Protein AF-A0A947K0K5-F1 (afdb_monomer_lite)

Sequence (86 aa):
MLRPIWPEDWPGIYEAINDEGVVRNLARAPWPYTPEDARAFASSGAAPGTARFLVTLPGEPGAPITGCVGLDPCAGGHELGYWIAR

Secondary structure (DSSP, 8-state):
-EE---GGGHHHHHHHH--HHHHTT-SS--SS--HHHHHHHHHS---TT-EEEEEE-TTSTT--EEEEEEEEEETTEEEEEEEE--

Radius of gyration: 12.6 Å; chains: 1; bounding box: 30×30×35 Å

pLDDT: mean 91.8, std 4.43, range [76.94, 96.94]

Structure (mmCIF, N/CA/C/O backbone):
data_AF-A0A947K0K5-F1
#
_entry.id   AF-A0A947K0K5-F1
#
loop_
_atom_site.group_PDB
_atom_site.id
_atom_site.type_symbol
_atom_site.label_atom_id
_atom_site.label_alt_id
_atom_site.label_comp_id
_atom_site.label_asym_id
_atom_site.label_entity_id
_atom_site.label_seq_id
_atom_site.pdbx_PDB_ins_code
_atom_site.Cartn_x
_atom_site.Cartn_y
_atom_site.Cartn_z
_atom_site.occupancy
_atom_site.B_iso_or_equiv
_atom_site.auth_seq_id
_atom_site.auth_comp_id
_atom_site.auth_asym_id
_atom_site.auth_atom_id
_atom_site.pdbx_PDB_model_num
ATOM 1 N N . MET A 1 1 ? -2.545 14.125 0.595 1.00 92.62 1 MET A N 1
ATOM 2 C CA . MET A 1 1 ? -1.077 14.313 0.624 1.00 92.62 1 MET A CA 1
ATOM 3 C C . MET A 1 1 ? -0.422 12.998 0.228 1.00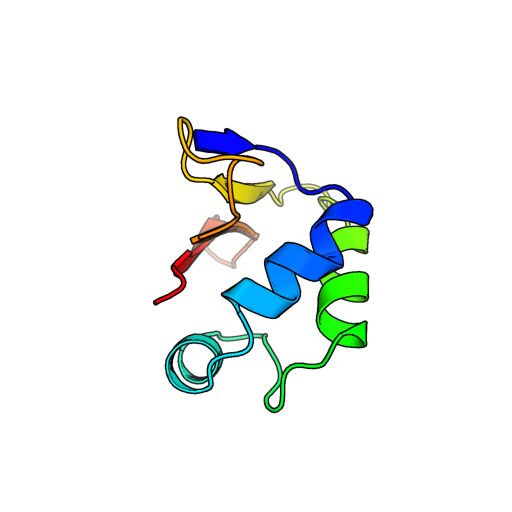 92.62 1 MET A C 1
ATOM 5 O O . MET A 1 1 ? -1.018 11.959 0.479 1.00 92.62 1 MET A O 1
ATOM 9 N N . LEU A 1 2 ? 0.753 13.039 -0.407 1.00 94.62 2 LEU A N 1
ATOM 10 C CA . LEU A 1 2 ? 1.567 11.847 -0.659 1.00 94.62 2 LEU A CA 1
ATOM 11 C C . LEU A 1 2 ? 2.691 11.770 0.369 1.00 94.62 2 LEU A C 1
ATOM 13 O O . LEU A 1 2 ? 3.354 12.778 0.623 1.00 94.62 2 LEU A O 1
ATOM 17 N N . ARG A 1 3 ? 2.909 10.588 0.947 1.00 94.62 3 ARG A N 1
ATOM 18 C CA . ARG A 1 3 ? 4.025 10.343 1.868 1.00 94.62 3 ARG A CA 1
ATOM 19 C C . ARG A 1 3 ? 4.610 8.938 1.705 1.00 94.62 3 ARG A C 1
ATOM 21 O O . ARG A 1 3 ? 3.903 8.059 1.208 1.00 94.62 3 ARG A O 1
ATOM 28 N N . PRO A 1 4 ? 5.873 8.715 2.108 1.00 94.12 4 PRO A N 1
ATOM 29 C CA . PRO A 1 4 ? 6.454 7.377 2.158 1.00 94.12 4 PRO A CA 1
ATOM 30 C C . PRO A 1 4 ? 5.628 6.414 3.022 1.00 94.12 4 PRO A C 1
ATOM 32 O O . PRO A 1 4 ? 4.882 6.844 3.907 1.00 94.12 4 PRO A O 1
ATOM 35 N N . ILE A 1 5 ? 5.788 5.121 2.744 1.00 95.00 5 ILE A N 1
ATOM 36 C CA . ILE A 1 5 ? 5.220 4.023 3.530 1.00 95.00 5 ILE A CA 1
ATOM 37 C C . ILE A 1 5 ? 6.204 3.663 4.651 1.00 95.00 5 ILE A C 1
ATOM 39 O O . ILE A 1 5 ? 7.394 3.488 4.381 1.00 95.00 5 ILE A O 1
ATOM 43 N N . TRP A 1 6 ? 5.707 3.514 5.877 1.00 94.12 6 TRP A N 1
ATOM 44 C CA . TRP A 1 6 ? 6.424 2.920 7.007 1.00 94.12 6 TRP A CA 1
ATOM 45 C C . TRP A 1 6 ? 5.799 1.575 7.398 1.00 94.12 6 TRP A C 1
ATOM 47 O O . TRP A 1 6 ? 4.601 1.379 7.180 1.00 94.12 6 TRP A O 1
ATOM 57 N N . PRO A 1 7 ? 6.566 0.647 8.002 1.00 95.69 7 PRO A N 1
ATOM 58 C CA . PRO A 1 7 ? 6.035 -0.633 8.469 1.00 95.69 7 PRO A CA 1
ATOM 59 C C . PRO A 1 7 ? 4.774 -0.498 9.333 1.00 95.69 7 PRO A C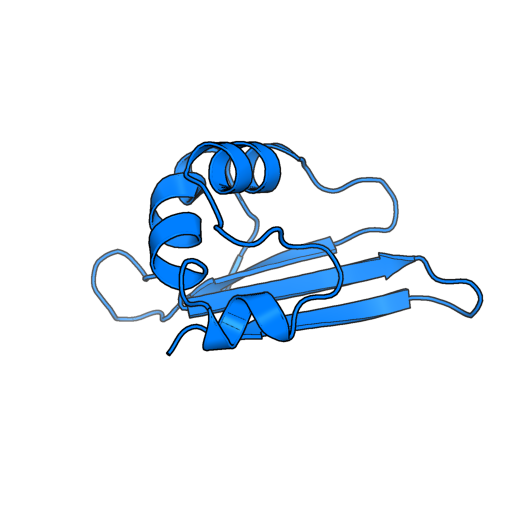 1
ATOM 61 O O . PRO A 1 7 ? 3.845 -1.285 9.192 1.00 95.69 7 PRO A O 1
ATOM 64 N N . GLU A 1 8 ? 4.708 0.524 10.184 1.00 95.81 8 GLU A N 1
ATOM 65 C CA . GLU A 1 8 ? 3.608 0.820 11.104 1.00 95.81 8 GLU A CA 1
ATOM 66 C C . GLU A 1 8 ? 2.305 1.238 10.408 1.00 95.81 8 GLU A C 1
ATOM 68 O O . GLU A 1 8 ? 1.253 1.220 11.041 1.00 95.81 8 GLU A O 1
ATOM 73 N N . ASP A 1 9 ? 2.344 1.559 9.112 1.00 95.50 9 ASP A N 1
ATOM 74 C CA . ASP A 1 9 ? 1.160 1.914 8.323 1.00 95.50 9 ASP A CA 1
ATOM 75 C C . ASP A 1 9 ? 0.289 0.704 7.964 1.00 95.50 9 ASP A C 1
ATOM 77 O O . ASP A 1 9 ? -0.833 0.876 7.480 1.00 95.50 9 ASP A O 1
ATOM 81 N N . TRP A 1 10 ? 0.777 -0.521 8.201 1.00 96.62 10 TRP A N 1
ATOM 82 C CA . TRP A 1 10 ? 0.075 -1.752 7.836 1.00 96.62 10 TRP A CA 1
ATOM 83 C C . TRP A 1 10 ? -1.400 -1.811 8.283 1.00 96.62 10 TRP A C 1
ATOM 85 O O . TRP A 1 10 ? -2.196 -2.309 7.483 1.00 96.62 10 TRP A O 1
ATOM 95 N N . PRO A 1 11 ? -1.823 -1.314 9.472 1.00 96.50 11 PRO A N 1
ATOM 96 C CA . PRO A 1 11 ? -3.227 -1.369 9.868 1.00 96.50 11 PRO A CA 1
ATOM 97 C C . PRO A 1 11 ? -4.095 -0.500 8.959 1.00 96.50 11 PRO A C 1
ATOM 99 O O . PRO A 1 11 ? -5.081 -0.987 8.419 1.00 96.50 11 PRO A O 1
ATOM 102 N N . GLY A 1 12 ? -3.686 0.748 8.710 1.00 95.75 12 GLY A N 1
ATOM 103 C CA . GLY A 1 12 ? -4.450 1.662 7.861 1.00 95.75 12 GLY A CA 1
ATOM 104 C C . GLY A 1 12 ? -4.427 1.254 6.385 1.00 95.75 12 GLY A C 1
ATOM 105 O O . GLY A 1 12 ? -5.405 1.462 5.677 1.00 95.75 12 GLY A O 1
ATOM 106 N N . ILE A 1 13 ? -3.348 0.613 5.918 1.00 95.88 13 ILE A N 1
ATOM 107 C CA . ILE A 1 13 ? -3.307 0.004 4.578 1.00 95.88 13 ILE A CA 1
ATOM 108 C C . ILE A 1 13 ? -4.321 -1.135 4.487 1.00 95.88 13 ILE A C 1
ATOM 110 O O . ILE A 1 13 ? -5.082 -1.180 3.525 1.00 95.88 13 ILE A O 1
ATOM 114 N N . TYR A 1 14 ? -4.337 -2.037 5.473 1.00 96.44 14 TYR A N 1
ATOM 115 C CA . TYR A 1 14 ? -5.281 -3.152 5.524 1.00 96.44 14 TYR A CA 1
ATOM 116 C C . TYR A 1 14 ? -6.730 -2.657 5.524 1.00 96.44 14 TYR A C 1
ATOM 118 O O . TYR A 1 14 ? -7.518 -3.106 4.698 1.00 96.44 14 TYR A O 1
ATOM 126 N N . GLU A 1 15 ? -7.064 -1.697 6.390 1.00 94.31 15 GLU A N 1
ATOM 127 C CA . GLU A 1 15 ? -8.408 -1.113 6.462 1.00 94.31 15 GLU A CA 1
ATOM 128 C C . GLU A 1 15 ? -8.838 -0.467 5.140 1.00 94.31 15 GLU A C 1
ATOM 130 O O . GLU A 1 15 ? -9.990 -0.599 4.739 1.00 94.31 15 GLU A O 1
ATOM 135 N N . ALA A 1 16 ? -7.911 0.189 4.440 1.00 94.38 16 ALA A N 1
ATOM 136 C CA . ALA A 1 16 ? -8.202 0.899 3.201 1.00 94.38 16 ALA A CA 1
ATOM 137 C C . ALA A 1 16 ? -8.312 -0.020 1.967 1.00 94.38 16 ALA A C 1
ATOM 139 O O . ALA A 1 16 ? -9.090 0.268 1.057 1.00 94.38 16 ALA A O 1
ATOM 140 N N . ILE A 1 17 ? -7.521 -1.099 1.901 1.00 93.81 17 ILE A N 1
ATOM 141 C CA . ILE A 1 17 ? -7.427 -1.962 0.712 1.00 93.81 17 ILE A CA 1
ATOM 142 C C . ILE A 1 17 ? -8.287 -3.227 0.797 1.00 93.81 17 ILE A C 1
ATOM 144 O O . ILE A 1 17 ? -8.563 -3.814 -0.243 1.00 93.81 17 ILE A O 1
ATOM 148 N N . ASN A 1 18 ? -8.706 -3.667 1.991 1.00 91.25 18 ASN A N 1
ATOM 149 C CA . ASN A 1 18 ? -9.458 -4.914 2.199 1.00 91.25 18 ASN A CA 1
ATOM 150 C C . ASN A 1 18 ? -10.939 -4.813 1.763 1.00 91.25 18 ASN A C 1
ATOM 152 O O . ASN A 1 18 ? -11.863 -5.136 2.508 1.00 91.25 18 ASN A O 1
ATOM 156 N N . ASP A 1 19 ? -11.156 -4.361 0.532 1.00 88.94 19 ASP A N 1
ATOM 157 C CA . ASP A 1 19 ? -12.429 -4.295 -0.177 1.00 88.94 19 ASP A CA 1
ATOM 158 C C . ASP A 1 19 ? -12.265 -5.045 -1.509 1.00 88.94 19 ASP A C 1
ATOM 160 O O . ASP A 1 19 ? -11.389 -4.724 -2.318 1.00 88.94 19 ASP A O 1
ATOM 164 N N . GLU A 1 20 ? -13.107 -6.053 -1.759 1.00 87.31 20 GLU A N 1
ATOM 165 C CA . GLU A 1 20 ? -13.040 -6.881 -2.975 1.00 87.31 20 GLU A CA 1
ATOM 166 C C . GLU A 1 20 ? -13.124 -6.036 -4.254 1.00 87.31 20 GLU A C 1
ATOM 168 O O . GLU A 1 20 ? -12.461 -6.318 -5.255 1.00 87.31 20 GLU A O 1
ATOM 173 N N . GLY A 1 21 ? -13.929 -4.971 -4.224 1.00 86.69 21 GLY A N 1
ATOM 174 C CA . GLY A 1 21 ? -14.109 -4.036 -5.322 1.00 86.69 21 GLY A CA 1
ATOM 175 C C . GLY A 1 21 ? -12.847 -3.242 -5.648 1.00 86.69 21 GLY A C 1
ATOM 176 O O . GLY A 1 21 ? -12.674 -2.866 -6.809 1.00 86.69 21 GLY A O 1
ATOM 177 N N . VAL A 1 22 ? -11.966 -3.027 -4.670 1.00 88.00 22 VAL A N 1
ATOM 178 C CA . VAL A 1 22 ? -10.636 -2.431 -4.858 1.00 88.00 22 VAL A CA 1
ATOM 179 C C . VAL A 1 22 ? -9.649 -3.495 -5.341 1.00 88.00 22 VAL A C 1
ATOM 181 O O . VAL A 1 22 ? -9.054 -3.337 -6.409 1.00 88.00 22 VAL A O 1
ATOM 184 N N . VAL A 1 23 ? -9.519 -4.606 -4.609 1.00 88.00 23 VAL A N 1
ATOM 185 C CA . VAL A 1 23 ? -8.501 -5.644 -4.854 1.00 88.00 23 VAL A CA 1
ATOM 186 C C . VAL A 1 23 ? -8.642 -6.292 -6.226 1.00 88.00 23 VAL A C 1
ATOM 188 O O . VAL A 1 23 ? -7.640 -6.497 -6.904 1.00 88.00 23 VAL A O 1
ATOM 191 N N . ARG A 1 24 ? -9.867 -6.551 -6.698 1.00 87.69 24 ARG A N 1
ATOM 192 C CA . ARG A 1 24 ? -10.097 -7.180 -8.013 1.00 87.69 24 ARG A CA 1
ATOM 193 C C . ARG A 1 24 ? -9.543 -6.383 -9.201 1.00 87.69 24 ARG A C 1
ATOM 195 O O . ARG A 1 24 ? -9.408 -6.932 -10.288 1.00 87.69 24 ARG A O 1
ATOM 202 N N . ASN A 1 25 ? -9.278 -5.088 -9.014 1.00 86.25 25 ASN A N 1
ATOM 203 C CA . ASN A 1 25 ? -8.707 -4.215 -10.039 1.00 86.25 25 ASN A CA 1
ATOM 204 C C . ASN A 1 25 ? -7.176 -4.104 -9.935 1.00 86.25 25 ASN A C 1
ATOM 206 O O . ASN A 1 25 ? -6.550 -3.449 -10.768 1.00 86.25 25 ASN A O 1
ATOM 210 N N . LEU A 1 26 ? -6.564 -4.715 -8.917 1.00 87.00 26 LEU A N 1
ATOM 211 C CA . LEU A 1 26 ? -5.129 -4.675 -8.684 1.00 87.00 26 LEU A CA 1
ATOM 212 C C . LEU A 1 26 ? -4.442 -5.879 -9.320 1.00 87.00 26 LEU A C 1
ATOM 214 O O . LEU A 1 26 ? -4.803 -7.024 -9.083 1.00 87.00 26 LEU A O 1
ATOM 218 N N . ALA A 1 27 ? -3.371 -5.622 -10.068 1.00 82.88 27 ALA A N 1
ATOM 219 C CA . ALA A 1 27 ? -2.635 -6.672 -10.770 1.00 82.88 27 ALA A CA 1
ATOM 220 C C . ALA A 1 27 ? -1.897 -7.660 -9.843 1.00 82.88 27 ALA A C 1
ATOM 222 O O . ALA A 1 27 ? -1.532 -8.747 -10.281 1.00 82.88 27 ALA A O 1
ATOM 223 N N . ARG A 1 28 ? -1.609 -7.271 -8.591 1.00 83.81 28 ARG A N 1
ATOM 224 C CA . ARG A 1 28 ? -0.715 -8.020 -7.682 1.00 83.81 28 ARG A CA 1
ATOM 225 C C . ARG A 1 28 ? -1.303 -8.321 -6.303 1.00 83.81 28 ARG A C 1
ATOM 227 O O . ARG A 1 28 ? -0.731 -9.138 -5.591 1.00 83.81 28 ARG A O 1
ATOM 234 N N . ALA A 1 29 ? -2.376 -7.643 -5.895 1.00 87.75 29 ALA A N 1
ATOM 235 C CA . ALA A 1 29 ? -2.928 -7.825 -4.557 1.00 87.75 29 ALA A CA 1
ATOM 236 C C . ALA A 1 29 ? -3.755 -9.124 -4.503 1.00 87.75 29 ALA A C 1
ATOM 238 O O . ALA A 1 29 ? -4.601 -9.326 -5.377 1.00 87.75 29 ALA A O 1
ATOM 239 N N . PRO A 1 30 ? -3.522 -10.009 -3.519 1.00 90.88 30 PRO A N 1
ATOM 240 C CA . PRO A 1 30 ? -4.294 -11.236 -3.383 1.00 90.88 30 PRO A CA 1
ATOM 241 C C . PRO A 1 30 ? -5.700 -10.949 -2.847 1.00 90.88 30 PRO A C 1
ATOM 243 O O . PRO A 1 30 ? -5.909 -9.997 -2.095 1.00 90.88 30 PRO A O 1
ATOM 246 N N . TRP A 1 31 ? -6.654 -11.813 -3.197 1.00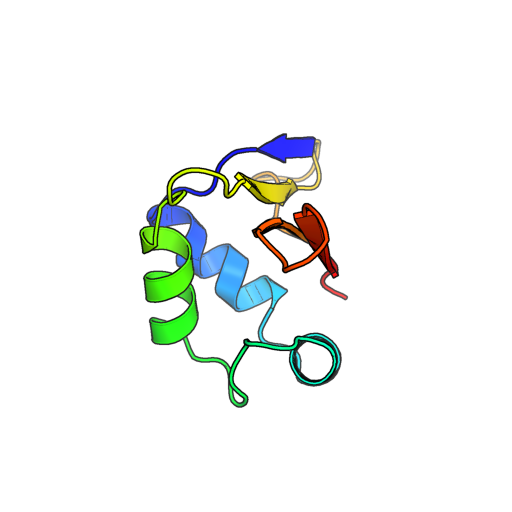 88.75 31 TRP A N 1
ATOM 247 C CA . TRP A 1 31 ? -7.964 -11.874 -2.553 1.00 88.75 31 TRP A CA 1
ATOM 248 C C . TRP A 1 31 ? -8.195 -13.277 -1.967 1.00 88.75 31 TRP A C 1
ATOM 250 O O . TRP A 1 31 ? -7.984 -14.256 -2.690 1.00 88.75 31 TRP A O 1
ATOM 260 N N . PRO A 1 32 ? -8.657 -13.409 -0.709 1.00 92.00 32 PRO A N 1
ATOM 261 C CA . PRO A 1 32 ? -8.865 -12.343 0.279 1.00 92.00 32 PRO A CA 1
ATOM 262 C C . PRO A 1 32 ? -7.551 -11.657 0.680 1.00 92.00 32 PRO A C 1
ATOM 264 O O . PRO A 1 32 ? -6.520 -12.317 0.782 1.00 92.00 32 PRO A O 1
ATOM 267 N N . TYR A 1 33 ? -7.596 -10.341 0.900 1.00 93.31 33 TYR A N 1
ATOM 268 C CA . TYR A 1 33 ? -6.427 -9.578 1.338 1.00 93.31 33 TYR A CA 1
ATOM 269 C C . TYR A 1 33 ? -6.290 -9.682 2.857 1.00 93.31 33 TYR A C 1
ATOM 271 O O . TYR A 1 33 ? -7.236 -9.394 3.588 1.00 93.31 33 TYR A O 1
ATOM 279 N N . THR A 1 34 ? -5.135 -10.114 3.357 1.00 95.88 34 THR A N 1
ATOM 280 C CA . THR A 1 34 ? -4.942 -10.406 4.784 1.00 95.88 34 THR A CA 1
ATOM 281 C C . THR A 1 34 ? -4.113 -9.330 5.500 1.00 95.88 34 THR A C 1
ATOM 283 O O . THR A 1 34 ? -3.386 -8.557 4.867 1.00 95.88 34 THR A O 1
ATOM 286 N N . PRO A 1 35 ? -4.147 -9.276 6.846 1.00 96.94 35 PRO A N 1
ATOM 287 C CA . PRO A 1 35 ? -3.236 -8.422 7.609 1.00 96.94 35 PRO A CA 1
ATOM 288 C C . PRO A 1 35 ? -1.752 -8.735 7.362 1.00 96.94 35 PRO A C 1
ATOM 290 O O . PRO A 1 35 ? -0.912 -7.842 7.472 1.00 96.94 35 PRO A O 1
ATOM 293 N N . GLU A 1 36 ? -1.409 -9.985 7.038 1.00 96.75 36 GLU A N 1
ATOM 294 C CA . GLU A 1 36 ? -0.039 -10.373 6.683 1.00 96.75 36 GLU A CA 1
ATOM 295 C C . GLU A 1 36 ? 0.384 -9.773 5.341 1.00 96.75 36 GLU A C 1
ATOM 297 O O . GLU A 1 36 ? 1.492 -9.241 5.252 1.00 96.75 36 GLU A O 1
ATOM 302 N N . ASP A 1 37 ? -0.514 -9.737 4.352 1.00 96.00 37 ASP A N 1
ATOM 303 C CA . ASP A 1 37 ? -0.263 -9.063 3.072 1.00 96.00 37 ASP A CA 1
ATOM 304 C C . ASP A 1 3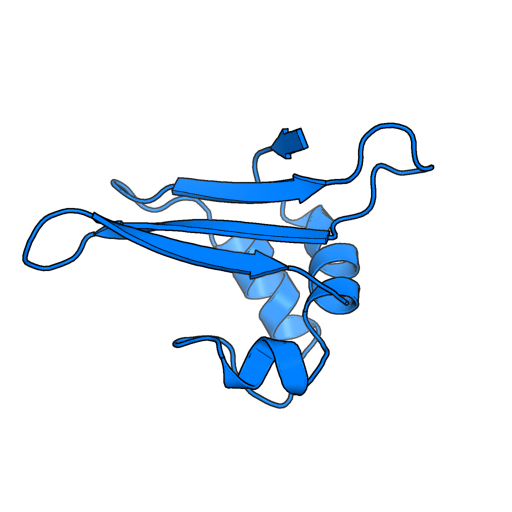7 ? -0.002 -7.567 3.280 1.00 96.00 37 ASP A C 1
ATOM 306 O O . ASP A 1 37 ? 0.953 -7.010 2.734 1.00 96.00 37 ASP A O 1
ATOM 310 N N . ALA A 1 38 ? -0.789 -6.914 4.144 1.00 95.94 38 ALA A N 1
ATOM 311 C CA . ALA A 1 38 ? -0.589 -5.509 4.493 1.00 95.94 38 ALA A CA 1
ATOM 312 C C . ALA A 1 38 ? 0.771 -5.251 5.157 1.00 95.94 38 ALA A C 1
ATOM 314 O O . ALA A 1 38 ? 1.459 -4.292 4.806 1.00 95.94 38 ALA A O 1
ATOM 315 N N . ARG A 1 39 ? 1.186 -6.114 6.095 1.00 96.81 39 ARG A N 1
ATOM 316 C CA . ARG A 1 39 ? 2.492 -6.012 6.771 1.00 96.81 39 ARG A CA 1
ATOM 317 C C . ARG A 1 39 ? 3.644 -6.240 5.807 1.00 96.81 39 ARG A C 1
ATOM 319 O O . ARG A 1 39 ? 4.625 -5.498 5.853 1.00 96.81 39 ARG A O 1
ATOM 326 N N . ALA A 1 40 ? 3.524 -7.241 4.938 1.00 95.19 40 ALA A N 1
ATOM 327 C CA . ALA A 1 40 ? 4.515 -7.533 3.912 1.00 95.19 40 ALA A CA 1
ATOM 328 C C . ALA A 1 40 ? 4.651 -6.352 2.943 1.00 95.19 40 ALA A C 1
ATOM 330 O O . ALA A 1 40 ? 5.764 -5.910 2.664 1.00 95.19 40 ALA A O 1
ATOM 331 N N . PHE A 1 41 ? 3.528 -5.779 2.504 1.00 93.44 41 PHE A N 1
ATOM 332 C CA . PHE A 1 41 ? 3.514 -4.600 1.647 1.00 93.44 41 PHE A CA 1
ATOM 333 C C . PHE A 1 41 ? 4.161 -3.385 2.327 1.00 93.44 41 PHE A C 1
ATOM 335 O O . PHE A 1 41 ? 5.081 -2.794 1.758 1.00 93.44 41 PHE A O 1
ATOM 342 N N . ALA A 1 42 ? 3.760 -3.060 3.561 1.00 95.12 42 ALA A N 1
ATOM 343 C CA . ALA A 1 42 ? 4.305 -1.936 4.329 1.00 95.12 42 ALA A CA 1
ATOM 344 C C . ALA A 1 42 ? 5.813 -2.068 4.607 1.00 95.12 42 ALA A C 1
ATOM 346 O O . ALA A 1 42 ? 6.537 -1.076 4.645 1.00 95.12 42 ALA A O 1
ATO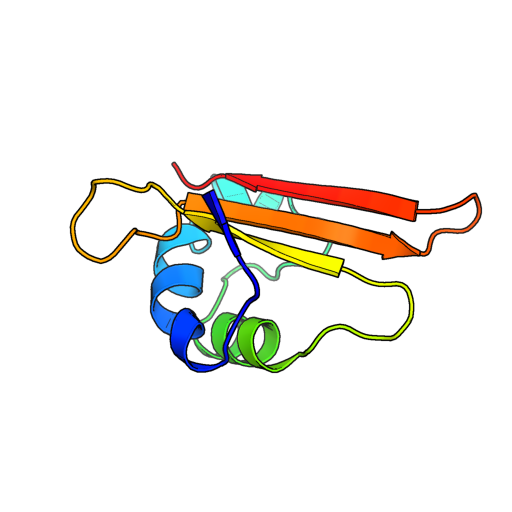M 347 N N . SER A 1 43 ? 6.293 -3.305 4.755 1.00 94.00 43 SER A N 1
ATOM 348 C CA . SER A 1 43 ? 7.699 -3.611 5.045 1.00 94.00 43 SER A CA 1
ATOM 349 C C . SER A 1 43 ? 8.558 -3.787 3.791 1.00 94.00 43 SER A C 1
ATOM 351 O O . SER A 1 43 ? 9.777 -3.898 3.904 1.00 94.00 43 SER A O 1
ATOM 353 N N . SER A 1 44 ? 7.956 -3.825 2.596 1.00 84.69 44 SER A N 1
ATOM 354 C CA . SER A 1 44 ? 8.655 -4.205 1.358 1.00 84.69 44 SER A CA 1
ATOM 355 C C . SER A 1 44 ? 9.734 -3.213 0.907 1.00 84.69 44 SER A C 1
ATOM 357 O O . SER A 1 44 ? 10.575 -3.571 0.083 1.00 84.69 44 SER A O 1
ATOM 359 N N . GLY A 1 45 ? 9.761 -2.000 1.471 1.00 76.94 45 GLY A N 1
ATOM 360 C CA . GLY A 1 45 ? 10.703 -0.950 1.093 1.00 76.94 45 GLY A CA 1
ATOM 361 C C . GLY A 1 45 ? 10.581 -0.534 -0.381 1.00 76.94 45 GLY 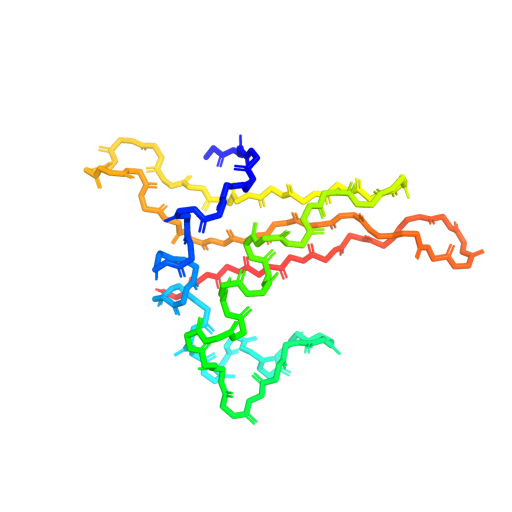A C 1
ATOM 362 O O . GLY A 1 45 ? 9.917 -1.169 -1.202 1.00 76.94 45 GLY A O 1
ATOM 363 N N . ALA A 1 46 ? 11.227 0.571 -0.749 1.00 78.56 46 ALA A N 1
ATOM 364 C CA . ALA A 1 46 ? 11.373 0.924 -2.159 1.00 78.56 46 ALA A CA 1
ATOM 365 C C . ALA A 1 46 ? 12.584 0.175 -2.733 1.00 78.56 46 ALA A C 1
ATOM 367 O O . ALA A 1 46 ? 13.725 0.446 -2.356 1.00 78.56 46 ALA A O 1
ATOM 368 N N . ALA A 1 47 ? 12.346 -0.765 -3.649 1.00 84.62 47 ALA A N 1
ATOM 369 C CA . ALA A 1 47 ? 13.416 -1.350 -4.450 1.00 84.62 47 ALA A CA 1
ATOM 370 C C . ALA A 1 47 ? 14.021 -0.283 -5.389 1.00 84.62 47 ALA A C 1
ATOM 372 O O . ALA A 1 47 ? 13.319 0.667 -5.762 1.00 84.62 47 ALA A O 1
ATOM 373 N N . PRO A 1 48 ? 15.290 -0.417 -5.819 1.00 86.75 48 PRO A N 1
ATOM 374 C CA . PRO A 1 48 ? 15.898 0.517 -6.762 1.00 86.75 48 PRO A CA 1
ATOM 375 C C . PRO A 1 48 ? 15.043 0.697 -8.024 1.00 86.75 48 PRO A C 1
ATOM 377 O O . PRO A 1 48 ? 14.610 -0.279 -8.632 1.00 86.75 48 PRO A O 1
ATOM 380 N N . GLY A 1 49 ? 14.787 1.949 -8.410 1.00 88.06 49 GLY A N 1
ATOM 381 C CA . GLY A 1 49 ? 13.953 2.272 -9.574 1.00 88.06 49 GLY A CA 1
ATOM 382 C C . GLY A 1 49 ? 12.443 2.126 -9.353 1.00 88.06 49 GLY A C 1
ATOM 383 O O . GLY A 1 49 ? 11.683 2.299 -10.303 1.00 88.06 49 GLY A O 1
ATOM 384 N N . THR A 1 50 ? 12.002 1.839 -8.123 1.00 91.31 50 THR A N 1
ATOM 385 C CA . THR A 1 50 ? 10.588 1.887 -7.727 1.00 91.31 50 THR A CA 1
ATOM 386 C C . THR A 1 50 ? 10.324 3.080 -6.816 1.00 91.31 50 THR A C 1
ATOM 388 O O . THR A 1 50 ? 11.213 3.540 -6.098 1.00 91.31 50 THR A O 1
ATOM 391 N N . ALA A 1 51 ? 9.089 3.568 -6.814 1.00 91.88 51 ALA A N 1
ATOM 392 C CA . ALA A 1 51 ? 8.626 4.538 -5.832 1.00 91.88 51 ALA A CA 1
ATOM 393 C C . ALA A 1 51 ? 7.207 4.178 -5.412 1.00 91.88 51 ALA A C 1
ATOM 395 O O . ALA A 1 51 ? 6.389 3.865 -6.267 1.00 91.88 51 ALA A O 1
ATOM 396 N N . ARG A 1 52 ? 6.898 4.214 -4.116 1.00 93.75 52 ARG A N 1
ATOM 397 C CA . ARG A 1 52 ? 5.542 3.974 -3.609 1.00 93.75 52 ARG A CA 1
ATOM 398 C C . ARG A 1 52 ? 5.211 4.979 -2.522 1.00 93.75 52 ARG A C 1
ATOM 400 O O . ARG A 1 52 ? 6.041 5.257 -1.659 1.00 93.75 52 ARG A O 1
ATOM 407 N N . PHE A 1 53 ? 4.000 5.514 -2.583 1.00 95.44 53 PHE A N 1
ATOM 408 C CA . PHE A 1 53 ? 3.514 6.535 -1.668 1.00 95.44 53 PHE A CA 1
ATOM 409 C C . PHE A 1 53 ? 2.089 6.229 -1.238 1.00 95.44 53 PHE A C 1
ATOM 411 O O . PHE A 1 53 ? 1.244 5.889 -2.067 1.00 95.44 53 PHE A O 1
ATOM 418 N N . LEU A 1 54 ? 1.814 6.434 0.046 1.00 96.62 54 LEU A N 1
ATOM 419 C CA . LEU A 1 54 ? 0.452 6.436 0.560 1.00 96.62 54 LEU A CA 1
ATOM 420 C C . LEU A 1 54 ? -0.222 7.750 0.200 1.00 96.62 54 LEU A C 1
ATOM 422 O O . LEU A 1 54 ? 0.368 8.827 0.333 1.00 96.62 54 LEU A O 1
ATOM 426 N N . VAL A 1 55 ? -1.475 7.642 -0.226 1.00 96.88 55 VAL A N 1
ATOM 427 C CA . VAL A 1 55 ? -2.391 8.769 -0.350 1.00 96.88 55 VAL A CA 1
ATOM 428 C C . VAL A 1 55 ? -3.089 8.917 0.993 1.00 96.88 55 VAL A C 1
ATOM 430 O O . VAL A 1 55 ? -3.727 7.981 1.467 1.00 96.88 55 VAL A O 1
ATOM 433 N N . THR A 1 56 ? -2.952 10.082 1.617 1.00 96.06 56 THR A N 1
ATOM 434 C CA . THR A 1 56 ? -3.629 10.405 2.878 1.00 96.06 56 THR A CA 1
ATOM 435 C C . THR A 1 56 ? -4.538 11.618 2.734 1.00 96.06 56 THR A C 1
ATOM 437 O O . THR A 1 56 ? -4.281 12.494 1.896 1.00 96.06 56 THR A O 1
ATOM 440 N N . LEU A 1 57 ? -5.570 11.713 3.573 1.00 93.44 57 LEU A N 1
ATOM 441 C CA . LEU A 1 57 ? -6.408 12.910 3.693 1.00 93.44 57 LEU A CA 1
ATOM 442 C C . LEU A 1 57 ? -5.875 13.834 4.800 1.00 93.44 57 LEU A C 1
ATOM 444 O O . LEU A 1 57 ? -6.092 13.564 5.981 1.00 93.44 57 LEU A O 1
ATOM 448 N N . PRO A 1 58 ? -5.152 14.920 4.461 1.00 88.25 58 PRO A N 1
ATOM 449 C CA . PRO A 1 58 ? -4.728 15.893 5.459 1.00 88.25 58 PRO A CA 1
ATOM 450 C C . PRO A 1 58 ? -5.946 16.648 6.004 1.00 88.25 58 PRO A C 1
ATOM 452 O O . PRO A 1 58 ? -6.840 17.008 5.244 1.00 88.25 58 PRO A O 1
ATOM 455 N N . GLY A 1 59 ? -5.953 16.924 7.308 1.00 86.31 59 GLY A N 1
ATOM 456 C CA . GLY A 1 59 ? -7.046 17.635 7.985 1.00 86.31 59 GLY A CA 1
ATOM 457 C C . GLY A 1 59 ? -8.001 16.721 8.751 1.00 86.31 59 GLY A C 1
ATOM 458 O O . GLY A 1 59 ? -8.611 17.176 9.713 1.00 86.31 59 GLY A O 1
ATOM 459 N N . GLU A 1 60 ? -8.039 15.433 8.412 1.00 88.88 60 GLU A N 1
ATOM 460 C CA . GLU A 1 60 ? -8.748 14.424 9.198 1.00 88.88 60 GLU A CA 1
ATOM 461 C C . GLU A 1 60 ? -7.855 13.889 10.336 1.00 88.88 60 GLU A C 1
ATOM 463 O O . GLU A 1 60 ? -6.629 13.787 10.165 1.00 88.88 60 GLU A O 1
ATOM 468 N N . PRO A 1 61 ? -8.426 13.526 11.503 1.00 86.19 61 PRO A N 1
ATOM 469 C CA . PRO A 1 61 ? -7.668 12.958 12.614 1.00 86.19 61 PRO A CA 1
ATOM 470 C C . PRO A 1 61 ? -6.838 11.746 12.178 1.00 86.19 61 PRO A C 1
ATOM 472 O O . PRO A 1 61 ? -7.352 10.807 11.577 1.00 86.19 61 PRO A O 1
ATOM 475 N N . GLY A 1 62 ? -5.537 11.770 12.470 1.00 84.00 62 GLY A N 1
ATOM 476 C CA . GLY A 1 62 ? -4.622 10.682 12.107 1.00 84.00 62 GLY A CA 1
ATOM 477 C C . GLY A 1 62 ? -4.230 10.618 10.625 1.00 84.00 62 GLY A C 1
ATOM 478 O O . GLY A 1 62 ? -3.455 9.737 10.270 1.00 84.00 62 GLY A O 1
ATOM 479 N N . ALA A 1 63 ? -4.700 11.550 9.782 1.00 88.94 63 ALA A N 1
ATOM 480 C CA . ALA A 1 63 ? -4.425 11.596 8.342 1.00 88.94 63 ALA A CA 1
ATOM 481 C C . ALA A 1 63 ? -4.642 10.223 7.662 1.00 88.94 63 ALA A C 1
ATOM 483 O O . ALA A 1 63 ? -3.670 9.608 7.203 1.00 88.94 63 ALA A O 1
ATOM 484 N N . PRO A 1 64 ? -5.897 9.734 7.616 1.00 93.31 64 PRO A N 1
ATOM 485 C CA . PRO A 1 64 ? -6.220 8.374 7.213 1.00 93.31 64 PRO A CA 1
ATOM 486 C C . PRO A 1 64 ? -5.698 8.075 5.811 1.00 93.31 64 PRO A C 1
ATOM 488 O O . PRO A 1 64 ? -5.669 8.944 4.930 1.00 93.31 64 PRO A O 1
ATOM 491 N N . ILE A 1 65 ? -5.275 6.827 5.629 1.00 96.25 65 ILE A N 1
ATOM 492 C CA . ILE A 1 65 ? -4.803 6.302 4.353 1.00 96.25 65 ILE A CA 1
ATOM 493 C C . ILE A 1 65 ? -6.030 6.028 3.489 1.00 96.25 65 ILE A C 1
ATOM 495 O O . ILE A 1 65 ? -6.919 5.284 3.882 1.00 96.25 65 ILE A O 1
ATOM 499 N N . THR A 1 66 ? -6.072 6.628 2.306 1.00 96.19 66 THR A N 1
ATOM 500 C CA . THR A 1 66 ? -7.174 6.476 1.348 1.00 96.19 66 THR A CA 1
ATOM 501 C C . THR A 1 66 ? -6.720 5.899 0.023 1.00 96.19 66 THR A C 1
ATOM 503 O O . THR A 1 66 ? -7.501 5.823 -0.917 1.00 96.19 66 THR A O 1
ATOM 506 N N . GLY A 1 67 ? -5.458 5.504 -0.089 1.00 95.88 67 GLY A N 1
ATOM 507 C CA . GLY A 1 67 ? -4.932 4.981 -1.332 1.00 95.88 67 GLY A CA 1
ATOM 508 C C . GLY A 1 67 ? -3.440 4.737 -1.295 1.00 95.88 67 GLY A C 1
ATOM 509 O O . GLY A 1 67 ? -2.740 5.074 -0.337 1.00 95.88 67 GLY A O 1
ATOM 510 N N . CYS A 1 68 ? -2.940 4.227 -2.409 1.00 96.12 68 CYS A N 1
ATOM 511 C CA . CYS A 1 68 ? -1.519 4.156 -2.696 1.00 96.12 68 CYS A CA 1
ATOM 512 C C . CYS A 1 68 ? -1.294 4.458 -4.173 1.00 96.12 68 CYS A C 1
ATOM 514 O O . CYS A 1 68 ? -2.102 4.088 -5.022 1.00 96.12 68 CYS A O 1
ATOM 516 N N . VAL A 1 69 ? -0.164 5.083 -4.477 1.00 95.56 69 VAL A N 1
ATOM 517 C CA . VAL A 1 69 ? 0.359 5.234 -5.835 1.00 95.56 69 VAL A CA 1
ATOM 518 C C . VAL A 1 69 ? 1.771 4.669 -5.885 1.00 95.56 69 VAL A C 1
ATOM 520 O O . VAL A 1 69 ? 2.544 4.821 -4.938 1.00 95.56 69 VAL A O 1
ATOM 523 N N . GLY A 1 70 ? 2.096 3.987 -6.974 1.00 93.38 70 GLY A N 1
ATOM 524 C CA . GLY A 1 70 ? 3.373 3.337 -7.196 1.00 93.38 70 GLY A CA 1
ATOM 525 C C . GLY A 1 70 ? 3.881 3.549 -8.615 1.00 93.38 70 GLY A C 1
ATOM 526 O O . GLY A 1 70 ? 3.099 3.652 -9.557 1.00 93.38 70 GLY A O 1
ATOM 527 N N . LEU A 1 71 ? 5.200 3.609 -8.744 1.00 93.25 71 LEU A N 1
ATOM 528 C CA . LEU A 1 71 ? 5.934 3.526 -9.994 1.00 93.25 71 LEU A CA 1
ATOM 529 C C . LEU A 1 71 ? 6.815 2.284 -9.939 1.00 93.25 71 LEU A C 1
ATOM 531 O O . LEU A 1 71 ? 7.655 2.155 -9.045 1.00 93.25 71 LEU A O 1
ATOM 535 N N . ASP A 1 72 ? 6.644 1.403 -10.913 1.00 91.56 72 ASP A N 1
ATOM 536 C CA . ASP A 1 72 ? 7.409 0.171 -11.051 1.00 91.56 72 ASP A CA 1
ATOM 537 C C . ASP A 1 72 ? 8.054 0.130 -12.454 1.00 91.56 72 ASP A C 1
ATOM 539 O O . ASP A 1 72 ? 7.428 0.558 -13.426 1.00 91.56 72 ASP A O 1
ATOM 543 N N . PRO A 1 73 ? 9.303 -0.346 -12.608 1.00 92.19 73 PRO A N 1
ATOM 544 C CA . PRO A 1 73 ? 9.920 -0.517 -13.922 1.00 92.19 73 PRO A CA 1
ATOM 545 C C . PRO A 1 73 ? 9.120 -1.472 -14.817 1.00 92.19 73 PRO A C 1
ATOM 547 O O . PRO A 1 73 ? 8.655 -2.520 -14.365 1.00 92.19 73 PRO A O 1
ATOM 550 N N . CYS A 1 74 ? 9.016 -1.147 -16.102 1.00 91.38 74 CYS A N 1
ATOM 551 C CA . CYS A 1 74 ? 8.423 -1.993 -17.135 1.00 91.38 74 CYS A CA 1
ATOM 552 C C . CYS A 1 74 ? 9.275 -1.960 -18.418 1.00 91.38 74 CYS A C 1
ATOM 554 O O . CYS A 1 74 ? 10.192 -1.150 -18.551 1.00 91.38 74 CYS A O 1
ATOM 556 N N . ALA A 1 75 ? 8.983 -2.836 -19.387 1.00 89.50 75 ALA A N 1
ATOM 557 C CA . ALA A 1 75 ? 9.797 -2.996 -20.601 1.00 89.50 75 ALA A CA 1
ATOM 558 C C . ALA A 1 75 ? 9.983 -1.702 -21.429 1.00 89.50 75 ALA A C 1
ATOM 560 O O . ALA A 1 75 ? 10.946 -1.600 -22.184 1.00 89.50 75 ALA A O 1
ATOM 561 N N . GLY A 1 76 ? 9.080 -0.725 -21.289 1.00 91.62 76 GLY A N 1
ATOM 562 C CA . GLY A 1 76 ? 9.112 0.556 -22.004 1.00 91.62 76 GLY A CA 1
ATOM 563 C C . GLY A 1 76 ? 9.359 1.788 -21.127 1.00 91.62 76 GLY A C 1
ATOM 564 O O . GLY A 1 76 ? 9.185 2.900 -21.617 1.00 91.62 76 GLY A O 1
ATOM 565 N N . GLY A 1 77 ? 9.714 1.623 -19.847 1.00 91.81 77 GLY A N 1
ATOM 566 C CA . GLY A 1 77 ? 9.899 2.737 -18.913 1.00 91.81 77 GLY A CA 1
ATOM 567 C C . GLY A 1 77 ? 9.395 2.411 -17.510 1.00 91.81 77 GLY A C 1
ATOM 568 O O . GLY A 1 77 ? 9.855 1.454 -16.892 1.00 91.81 77 GLY A O 1
ATOM 569 N N . HIS A 1 78 ? 8.456 3.212 -17.008 1.00 93.19 78 HIS A N 1
ATOM 570 C CA . HIS A 1 78 ? 7.812 2.990 -15.715 1.00 93.19 78 HIS A CA 1
ATOM 571 C C . HIS A 1 78 ? 6.299 2.875 -15.884 1.00 93.19 78 HIS A C 1
ATOM 573 O O . HIS A 1 78 ? 5.679 3.653 -16.606 1.00 93.19 78 HIS A O 1
ATOM 579 N N . GLU A 1 79 ? 5.712 1.910 -15.191 1.00 92.62 79 GLU A N 1
ATOM 580 C CA . GLU A 1 79 ? 4.273 1.773 -15.024 1.00 92.62 79 GLU A CA 1
ATOM 581 C C . GLU A 1 79 ? 3.839 2.527 -13.766 1.00 92.62 79 GLU A C 1
ATOM 583 O O . GLU A 1 79 ? 4.446 2.364 -12.708 1.00 92.62 79 GLU A O 1
ATOM 588 N N . LEU A 1 80 ? 2.785 3.340 -13.885 1.00 92.19 80 LEU A N 1
ATOM 589 C CA . LEU A 1 80 ? 2.124 3.973 -12.748 1.00 92.19 80 LEU A CA 1
ATOM 590 C C . LEU A 1 80 ? 0.901 3.144 -12.359 1.00 92.19 80 LEU A C 1
ATOM 592 O O . LEU A 1 80 ? -0.075 3.081 -13.105 1.00 92.19 80 LEU A O 1
ATOM 596 N N . GLY A 1 81 ? 0.950 2.537 -11.178 1.00 91.31 81 GLY A N 1
ATOM 597 C CA . GLY A 1 81 ? -0.176 1.843 -10.561 1.00 91.31 81 GLY A CA 1
ATOM 598 C C . GLY A 1 81 ? -0.736 2.654 -9.399 1.00 91.31 81 GLY A C 1
ATOM 599 O O . GLY A 1 81 ? 0.014 3.308 -8.677 1.00 91.31 81 GLY A O 1
ATOM 600 N N . TYR A 1 82 ? -2.048 2.623 -9.188 1.00 94.19 82 TYR A N 1
ATOM 601 C CA . TYR A 1 82 ? -2.655 3.238 -8.011 1.00 94.19 82 TYR A CA 1
ATOM 602 C C . TYR A 1 82 ? -3.956 2.544 -7.612 1.00 94.19 82 TYR A C 1
ATOM 604 O O . TYR A 1 82 ? -4.585 1.864 -8.420 1.00 94.19 82 TYR A O 1
ATOM 612 N N . TRP A 1 83 ? -4.368 2.756 -6.366 1.00 95.19 83 TRP A N 1
ATOM 613 C CA . TRP A 1 83 ? -5.708 2.444 -5.879 1.00 95.19 83 TRP A CA 1
ATOM 614 C C . TRP A 1 83 ? -6.169 3.503 -4.890 1.00 95.19 83 TRP A C 1
ATOM 616 O O . TRP A 1 83 ? -5.349 4.119 -4.209 1.00 95.19 83 TRP A O 1
ATOM 626 N N . ILE A 1 84 ? -7.485 3.695 -4.826 1.00 94.56 84 ILE A N 1
ATOM 627 C CA . ILE A 1 84 ? -8.161 4.599 -3.899 1.00 94.56 84 ILE A CA 1
ATOM 628 C C . ILE A 1 84 ? -9.239 3.786 -3.172 1.00 94.56 84 ILE A C 1
ATOM 630 O O . ILE A 1 84 ? -10.010 3.076 -3.821 1.00 94.56 84 ILE A O 1
ATOM 634 N N . ALA A 1 85 ? -9.242 3.859 -1.844 1.00 91.69 85 ALA A N 1
ATOM 635 C CA . ALA A 1 85 ? -10.246 3.257 -0.973 1.00 91.69 85 ALA A CA 1
ATOM 636 C C . ALA A 1 85 ? -11.624 3.899 -1.196 1.00 91.69 85 ALA A C 1
ATOM 638 O O . ALA A 1 85 ? -11.719 5.015 -1.713 1.00 91.69 85 ALA A O 1
ATOM 639 N N . ARG A 1 86 ? -12.689 3.185 -0.824 1.00 81.94 86 ARG A N 1
ATOM 640 C CA . ARG A 1 86 ? -14.071 3.660 -0.984 1.00 81.94 86 ARG A CA 1
ATOM 641 C C . ARG A 1 86 ? -14.549 4.500 0.188 1.00 81.94 86 ARG A C 1
ATOM 643 O O . ARG A 1 86 ? -14.112 4.228 1.325 1.00 81.94 86 ARG A O 1
#

Foldseek 3Di:
DWDQFALVCLVLQCVQQQDCVFQVPDPDADPNHDSVNSNCVSPVDADPQKDKIFDFDPPDVPRGTFKMWMWDDDPVGTDIDMTGGD